Protein AF-A0A1L5JJM8-F1 (afdb_monomer)

Sequence (85 aa):
IPYFGSNLVIWLWGGFSVDNPTLNRFYSFHFILPFILSFMVIIHLYFLHSTGSSNPLGLNSNMYKIKFHPYYSLKDLIWMIIIFF

Solvent-accessible surface area (backbone atoms only — not comparable to full-atom values): 5199 Å² total; per-residue (Å²): 101,85,96,49,42,67,58,52,52,33,60,68,23,67,39,98,52,87,47,71,63,25,54,56,50,50,50,54,47,62,63,49,47,60,58,56,48,53,52,50,51,52,55,52,51,53,56,44,64,75,74,49,85,86,52,99,84,72,59,90,54,81,94,71,70,74,65,58,72,65,60,52,57,50,54,50,49,54,50,52,50,66,74,77,105

Radius of gyration: 22.21 Å; Cα contacts (8 Å, |Δi|>4): 19; chains: 1; boun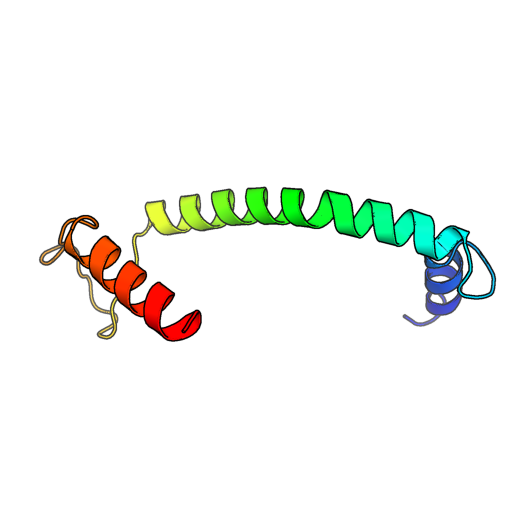ding box: 41×39×49 Å

pLDDT: mean 96.24, std 2.66, range [84.06, 98.75]

Organism: NCBI:txid1928068

Mean predicted aligned error: 4.21 Å

Nearest PDB structures (foldseek):
  8pw6-assembly1_N  TM=9.725E-01  e=1.534E-07  Mus musculus
  7r3v-assembly1_C  TM=9.759E-01  e=4.486E-07  Bos taurus
  8ugd-assembly1_3C  TM=9.423E-01  e=6.274E-07  Sus scrofa
  3cwb-assembly1_C  TM=9.702E-01  e=1.227E-06  Gallus gallus
  3cxh-assembly1_C  TM=9.710E-01  e=1.284E-05  unclassified

InterPro domains:
  IPR005797 Cytochrome b/b6, N-terminal domain [PF00033] (1-52)
  IPR005797 Cytochrome b/b6, N-terminal domain [PS51002] (1-57)
  IPR016174 Di-haem cytochrome, transmembrane [SSF81342] (1-85)
  IPR027387 Cytochrome b/b6-like domain superfamily [G3DSA:1.20.810.10] (1-85)

Foldseek 3Di:
DPPCPCVVVCVCCVHNDNDPVNVVVVVVCVVCVVVVVVVVVVVVVVVCVVVPDADPVRDDCPVPDDDCPPVVVVVVVVVVVVVVD

Secondary structure (DSSP, 8-state):
-TTTHHHHHHHHHTSSSSSHHHHHHHHHHHHHHHHHHHHHHHHHHHHHHHH----TT-S--GGG---STTHHHHHHHHHHHHHH-

Structure (mmCIF, N/CA/C/O backbone):
data_AF-A0A1L5JJM8-F1
#
_entry.id   AF-A0A1L5JJM8-F1
#
loop_
_atom_site.group_PDB
_atom_site.id
_atom_site.type_symbol
_atom_site.label_atom_id
_atom_site.label_alt_id
_atom_site.label_comp_id
_atom_site.label_asym_id
_atom_site.label_entity_id
_atom_site.label_seq_id
_atom_site.pdbx_PDB_ins_code
_atom_site.Cartn_x
_atom_site.Cartn_y
_atom_site.Cartn_z
_atom_site.occupancy
_atom_site.B_iso_or_equiv
_atom_site.auth_seq_id
_atom_site.auth_comp_id
_atom_site.auth_asym_id
_atom_site.auth_atom_id
_atom_site.pdbx_PDB_model_num
ATOM 1 N N . ILE A 1 1 ? 18.509 -17.966 -11.242 1.00 84.06 1 ILE A N 1
ATOM 2 C CA . ILE A 1 1 ? 17.753 -18.954 -12.050 1.00 84.06 1 ILE A CA 1
ATOM 3 C C . ILE A 1 1 ? 18.740 -19.591 -13.022 1.00 84.06 1 ILE A C 1
ATOM 5 O O . ILE A 1 1 ? 19.153 -18.905 -13.956 1.00 84.06 1 ILE A O 1
ATOM 9 N N . PRO A 1 2 ? 19.211 -20.824 -12.761 1.00 89.56 2 PRO A N 1
ATOM 10 C CA . PRO A 1 2 ? 20.133 -21.520 -13.659 1.00 89.56 2 PRO A CA 1
ATOM 11 C C . PRO A 1 2 ? 19.535 -21.606 -15.069 1.00 89.56 2 PRO A C 1
ATOM 13 O O . PRO A 1 2 ? 18.320 -21.741 -15.204 1.00 89.56 2 PRO A O 1
ATOM 16 N N . TYR A 1 3 ? 20.372 -21.493 -16.101 1.00 91.25 3 TYR A N 1
ATOM 17 C CA . TYR A 1 3 ? 20.013 -21.547 -17.531 1.00 91.25 3 TYR A CA 1
ATOM 18 C C . TYR A 1 3 ? 19.142 -20.397 -18.081 1.00 91.25 3 TYR A C 1
ATOM 20 O O . TYR A 1 3 ? 19.383 -19.956 -19.199 1.00 91.25 3 TYR A O 1
ATOM 28 N N . PHE A 1 4 ? 18.188 -19.851 -17.318 1.00 95.19 4 PHE A N 1
ATOM 29 C CA . PHE A 1 4 ? 17.287 -18.780 -17.788 1.00 95.19 4 PHE A CA 1
ATOM 30 C C . PHE A 1 4 ? 17.664 -17.373 -17.314 1.00 95.19 4 PHE A C 1
ATOM 32 O O . PHE A 1 4 ? 17.121 -16.391 -17.818 1.00 95.19 4 PHE A O 1
ATOM 39 N N . GLY A 1 5 ? 18.569 -17.254 -16.339 1.00 94.81 5 GLY A N 1
ATOM 40 C CA . GLY A 1 5 ? 18.886 -15.978 -15.696 1.00 94.81 5 GLY A CA 1
ATOM 41 C C . GLY A 1 5 ? 19.350 -14.896 -16.673 1.00 94.81 5 GLY A C 1
ATOM 42 O O . GLY A 1 5 ? 18.811 -13.795 -16.650 1.00 94.81 5 GLY A O 1
ATOM 43 N N . SER A 1 6 ? 20.293 -15.216 -17.563 1.00 93.88 6 SER A N 1
ATOM 44 C CA . SER A 1 6 ? 20.807 -14.271 -18.566 1.00 93.88 6 SER A CA 1
ATOM 45 C C . SER A 1 6 ? 19.712 -13.790 -19.518 1.00 93.88 6 SER A C 1
ATOM 47 O O . SER A 1 6 ? 19.591 -12.594 -19.771 1.00 93.88 6 SER A O 1
ATOM 49 N N . ASN A 1 7 ? 18.868 -14.708 -19.989 1.00 95.38 7 ASN A N 1
ATOM 50 C CA . ASN A 1 7 ? 17.784 -14.390 -20.914 1.00 95.38 7 ASN A CA 1
ATOM 51 C C . ASN A 1 7 ? 16.724 -13.493 -20.261 1.00 95.38 7 ASN A C 1
ATOM 53 O O . ASN A 1 7 ? 16.238 -12.565 -20.900 1.00 95.38 7 ASN A O 1
ATOM 57 N N . LEU A 1 8 ? 16.396 -13.724 -18.985 1.00 96.25 8 LEU A N 1
ATOM 58 C CA . LEU A 1 8 ? 15.456 -12.885 -18.234 1.00 96.25 8 LEU A CA 1
ATOM 59 C C . LEU A 1 8 ? 15.982 -11.462 -18.035 1.00 96.25 8 LEU A C 1
ATOM 61 O O . LEU A 1 8 ? 15.220 -10.508 -18.174 1.00 96.25 8 LEU A O 1
ATOM 65 N N . VAL A 1 9 ? 17.276 -11.314 -17.740 1.00 96.06 9 VAL A N 1
ATOM 66 C CA . VAL A 1 9 ? 17.911 -9.999 -17.575 1.00 96.06 9 VAL A CA 1
ATOM 67 C C . VAL A 1 9 ? 17.893 -9.225 -18.890 1.00 96.06 9 VAL A C 1
ATOM 69 O O . VAL A 1 9 ? 17.433 -8.089 -18.913 1.00 96.06 9 VAL A O 1
ATOM 72 N N . ILE A 1 10 ? 18.303 -9.856 -19.995 1.00 96.31 10 ILE A N 1
ATOM 73 C CA . ILE A 1 10 ? 18.284 -9.228 -21.325 1.00 96.31 10 ILE A CA 1
ATOM 74 C C . ILE A 1 10 ? 16.851 -8.877 -21.742 1.00 96.31 10 ILE A C 1
ATOM 76 O O . ILE A 1 10 ? 16.609 -7.800 -22.285 1.00 96.31 10 ILE A O 1
ATOM 80 N N . TRP A 1 11 ? 15.877 -9.747 -21.454 1.00 95.56 11 TRP A N 1
ATOM 81 C CA . TRP A 1 11 ? 14.465 -9.477 -21.727 1.00 95.56 11 TRP A CA 1
ATOM 82 C C . TRP A 1 11 ? 13.955 -8.259 -20.955 1.00 95.56 11 TRP A C 1
ATOM 84 O O . TRP A 1 11 ? 13.317 -7.381 -21.544 1.00 95.56 11 TRP A O 1
ATOM 94 N N . LEU A 1 12 ? 14.271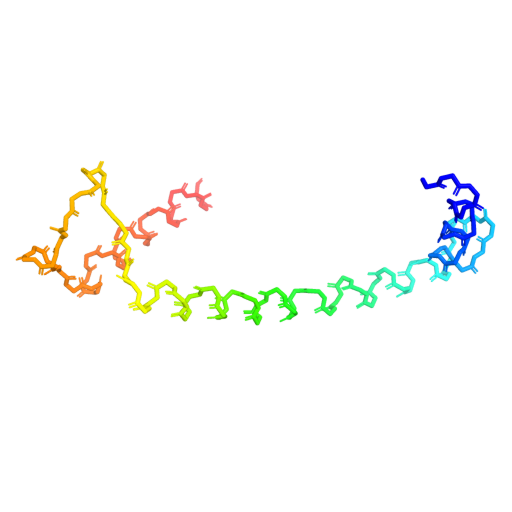 -8.182 -19.660 1.00 95.44 12 LEU A N 1
ATOM 95 C CA . LEU A 1 12 ? 13.885 -7.075 -18.793 1.00 95.44 12 LEU A CA 1
ATOM 96 C C . LEU A 1 12 ? 14.558 -5.774 -19.237 1.00 95.44 12 LEU A C 1
ATOM 98 O O . LEU A 1 12 ? 13.889 -4.742 -19.323 1.00 95.44 12 LEU A O 1
ATOM 102 N N . TRP A 1 13 ? 15.843 -5.836 -19.596 1.00 97.50 13 TRP A N 1
ATOM 103 C CA . TRP A 1 13 ? 16.576 -4.679 -20.092 1.00 97.50 13 TRP A CA 1
ATOM 104 C C . TRP A 1 13 ? 16.158 -4.251 -21.512 1.00 97.50 13 TRP A C 1
ATOM 106 O O . TRP A 1 13 ? 16.286 -3.094 -21.899 1.00 97.50 13 TRP A O 1
ATOM 116 N N . GLY A 1 14 ? 15.629 -5.172 -22.316 1.00 94.75 14 GLY A N 1
ATOM 117 C CA . GLY A 1 14 ? 15.363 -4.908 -23.731 1.00 94.75 14 GLY A CA 1
ATOM 118 C C . GLY A 1 14 ? 16.639 -4.657 -24.545 1.00 94.75 14 GLY A C 1
ATOM 119 O O . GLY A 1 14 ? 16.568 -4.016 -25.589 1.00 94.75 14 GLY A O 1
ATOM 120 N N . GLY A 1 15 ? 17.785 -5.143 -24.060 1.00 93.50 15 GLY A N 1
ATOM 121 C CA . GLY A 1 15 ? 19.116 -4.934 -24.625 1.00 93.50 15 GLY A CA 1
ATOM 122 C C . GLY A 1 15 ? 20.192 -5.656 -23.808 1.00 93.50 15 GLY A C 1
ATOM 123 O O . GLY A 1 15 ? 19.896 -6.307 -22.805 1.00 93.50 15 GLY A O 1
ATOM 124 N N . PHE A 1 16 ? 21.452 -5.553 -24.234 1.00 96.00 16 PHE A N 1
ATOM 125 C CA . PHE A 1 16 ? 22.588 -6.179 -23.536 1.00 96.00 16 PHE A CA 1
ATOM 126 C C . PHE A 1 16 ? 23.055 -5.397 -22.298 1.00 96.00 16 PHE A C 1
ATOM 128 O O . PHE A 1 16 ? 23.804 -5.927 -21.480 1.00 96.00 16 PHE A O 1
ATOM 135 N N . SER A 1 17 ? 22.600 -4.153 -22.150 1.00 95.31 17 SER A N 1
ATOM 136 C CA . SER A 1 17 ? 22.885 -3.265 -21.024 1.00 95.31 17 SER A CA 1
ATOM 137 C C . SER A 1 17 ? 21.664 -2.406 -20.691 1.00 95.31 17 SER A C 1
ATOM 139 O O . SER A 1 17 ? 20.702 -2.337 -21.456 1.00 95.31 17 SER A O 1
ATOM 141 N N . VAL A 1 18 ? 21.717 -1.734 -19.542 1.00 97.12 18 VAL A N 1
ATOM 142 C CA . VAL A 1 18 ? 20.724 -0.733 -19.134 1.00 97.12 18 VAL A CA 1
ATOM 143 C C . VAL A 1 18 ? 20.871 0.507 -20.018 1.00 97.12 18 VAL A C 1
ATOM 145 O O . VAL A 1 18 ? 21.950 1.087 -20.087 1.00 97.12 18 VAL A O 1
ATOM 148 N N . ASP A 1 19 ? 19.793 0.889 -20.697 1.00 96.31 19 ASP A N 1
ATOM 149 C CA . ASP A 1 19 ? 19.749 2.021 -21.634 1.00 96.31 19 ASP A CA 1
ATOM 150 C C . ASP A 1 19 ? 18.297 2.538 -21.784 1.00 96.31 19 ASP A C 1
ATOM 152 O O . ASP A 1 19 ? 17.399 2.086 -21.069 1.00 96.31 19 ASP A O 1
ATOM 156 N N . ASN A 1 20 ? 18.013 3.451 -22.713 1.00 96.88 20 ASN A N 1
ATOM 157 C CA . ASN A 1 20 ? 16.693 4.056 -22.933 1.00 96.88 20 ASN A CA 1
ATOM 158 C C . ASN A 1 20 ? 15.495 3.065 -22.956 1.00 96.88 20 ASN A C 1
ATOM 160 O O . ASN A 1 20 ? 14.462 3.376 -22.354 1.00 96.88 20 ASN A O 1
ATOM 164 N N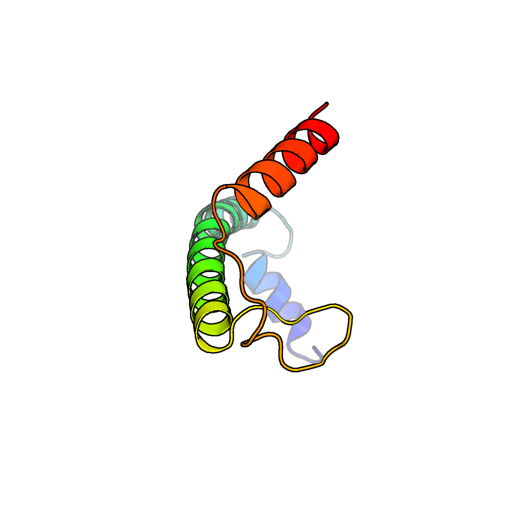 . PRO A 1 21 ? 15.586 1.850 -23.548 1.00 96.88 21 PRO A N 1
ATOM 165 C CA . PRO A 1 21 ? 14.506 0.861 -23.465 1.00 96.88 21 PRO A CA 1
ATOM 166 C C . PRO A 1 21 ? 14.146 0.464 -22.026 1.00 96.88 21 PRO A C 1
ATOM 168 O O . PRO A 1 21 ? 12.970 0.254 -21.724 1.00 96.88 21 PRO A O 1
ATOM 171 N N . THR A 1 22 ? 15.134 0.400 -21.128 1.00 97.50 22 THR A N 1
ATOM 172 C CA . THR A 1 22 ? 14.911 0.106 -19.703 1.00 97.50 22 THR A CA 1
ATOM 173 C C . THR A 1 22 ? 14.195 1.232 -18.995 1.00 97.50 22 THR A C 1
ATOM 175 O O . THR A 1 22 ? 13.215 0.978 -18.298 1.00 97.50 22 THR A O 1
ATOM 178 N N . LEU A 1 23 ? 14.642 2.470 -19.215 1.00 97.81 23 LEU A N 1
ATOM 179 C CA . LEU A 1 23 ? 14.106 3.642 -18.542 1.00 97.81 23 LEU A CA 1
ATOM 180 C C . LEU A 1 23 ? 12.622 3.824 -18.867 1.00 97.81 23 LEU A C 1
ATOM 182 O O . LEU A 1 23 ? 11.807 3.983 -17.960 1.00 97.81 23 LEU A O 1
ATOM 186 N N . ASN A 1 24 ? 12.258 3.699 -20.146 1.00 97.25 24 ASN A N 1
ATOM 187 C CA . ASN A 1 24 ? 10.868 3.823 -20.585 1.00 97.25 24 ASN A CA 1
ATOM 188 C C . ASN A 1 24 ? 9.972 2.732 -19.984 1.00 97.25 24 ASN A C 1
ATOM 190 O O . ASN A 1 24 ? 8.887 3.032 -19.488 1.00 97.25 24 ASN A O 1
ATOM 194 N N . ARG A 1 25 ? 10.430 1.472 -19.957 1.00 96.69 25 ARG A N 1
ATOM 195 C CA . ARG A 1 25 ? 9.664 0.371 -19.345 1.00 96.69 25 ARG A CA 1
ATOM 196 C C . ARG A 1 25 ? 9.525 0.544 -17.838 1.00 96.69 25 ARG A C 1
ATOM 198 O O . ARG A 1 25 ? 8.447 0.320 -17.298 1.00 96.69 25 ARG A O 1
ATOM 205 N N . PHE A 1 26 ? 10.594 0.949 -17.158 1.00 97.94 26 PHE A N 1
ATOM 206 C CA . PHE A 1 26 ? 10.574 1.167 -15.714 1.00 97.94 26 PHE A CA 1
ATOM 207 C C . PHE A 1 26 ? 9.691 2.344 -15.333 1.00 97.94 26 PHE A C 1
ATOM 209 O O . PHE A 1 26 ? 8.977 2.241 -14.343 1.00 97.94 26 PHE A O 1
ATOM 216 N N . TYR A 1 27 ? 9.662 3.407 -16.136 1.00 98.12 27 TYR A N 1
ATOM 217 C CA . TYR A 1 27 ? 8.691 4.477 -15.961 1.00 98.12 27 TYR A CA 1
ATOM 218 C C . TYR A 1 27 ? 7.255 3.954 -16.094 1.00 98.12 27 TYR A C 1
ATOM 220 O O . TYR A 1 27 ? 6.439 4.190 -15.207 1.00 98.12 27 TYR A O 1
ATOM 228 N N . SER A 1 28 ? 6.950 3.173 -17.138 1.00 97.94 28 SER A N 1
ATOM 229 C CA . SER A 1 28 ? 5.617 2.574 -17.299 1.00 97.94 28 SER A CA 1
ATOM 230 C C . SER A 1 28 ? 5.241 1.649 -16.135 1.00 97.94 28 SER A C 1
ATOM 232 O O . SER A 1 28 ? 4.115 1.721 -15.644 1.00 97.94 28 SER A O 1
ATOM 234 N N . PHE A 1 29 ? 6.172 0.818 -15.650 1.00 98.19 29 PHE A N 1
ATOM 235 C CA . PHE A 1 29 ? 5.947 -0.024 -14.472 1.00 98.19 29 PHE A CA 1
ATOM 236 C C . PHE A 1 29 ? 5.741 0.806 -13.208 1.00 98.19 29 PHE A C 1
ATOM 238 O O . PHE A 1 29 ? 4.779 0.583 -12.480 1.00 98.19 29 PHE A O 1
ATOM 245 N N . HIS A 1 30 ? 6.609 1.782 -12.956 1.00 97.25 30 HIS A N 1
ATOM 246 C CA . HIS A 1 30 ? 6.497 2.674 -11.810 1.00 97.25 30 HIS A CA 1
ATOM 247 C C . HIS A 1 30 ? 5.186 3.460 -11.824 1.00 97.25 30 HIS A C 1
ATOM 249 O O . HIS A 1 30 ? 4.615 3.697 -10.770 1.00 97.25 30 HIS A O 1
ATOM 255 N N . PHE A 1 31 ? 4.682 3.822 -13.003 1.00 98.19 31 PHE A N 1
ATOM 256 C CA . PHE A 1 31 ? 3.397 4.490 -13.134 1.00 98.19 31 PHE A CA 1
ATOM 257 C C . PHE A 1 31 ? 2.223 3.563 -12.799 1.00 98.19 31 PHE A C 1
ATOM 259 O O . PHE A 1 31 ? 1.327 3.966 -12.065 1.00 98.19 31 PHE A O 1
ATOM 266 N N . ILE A 1 32 ? 2.211 2.319 -13.299 1.00 98.62 32 ILE A N 1
ATOM 267 C CA . ILE A 1 32 ? 1.066 1.411 -13.104 1.00 98.62 32 ILE A CA 1
ATOM 268 C C . ILE A 1 32 ? 1.057 0.716 -11.733 1.00 98.62 32 ILE A C 1
ATOM 270 O O . ILE A 1 32 ? -0.012 0.473 -11.169 1.00 98.62 32 ILE A O 1
ATOM 274 N N . LEU A 1 33 ? 2.228 0.398 -11.172 1.00 98.56 33 LEU A N 1
ATOM 275 C CA . LEU A 1 33 ? 2.349 -0.376 -9.931 1.00 98.56 33 LEU A CA 1
ATOM 276 C C . LEU A 1 33 ? 1.645 0.264 -8.718 1.00 98.56 33 LEU A C 1
ATOM 278 O O . LEU A 1 33 ? 0.984 -0.479 -7.994 1.00 98.56 33 LEU A O 1
ATOM 282 N N . PRO A 1 34 ? 1.693 1.590 -8.486 1.00 98.12 34 PRO A N 1
ATOM 283 C CA . PRO A 1 34 ? 0.947 2.238 -7.408 1.00 98.12 34 PRO A CA 1
ATOM 284 C C . PRO A 1 34 ? -0.569 2.019 -7.492 1.00 98.12 34 PRO A C 1
ATOM 286 O O . PRO A 1 34 ? -1.217 1.865 -6.460 1.00 98.12 34 PRO A O 1
ATOM 289 N N . PHE A 1 35 ? -1.141 1.945 -8.699 1.00 98.31 35 PHE A N 1
ATOM 290 C CA . PHE A 1 35 ? -2.571 1.668 -8.886 1.00 98.31 35 PHE A CA 1
ATOM 291 C C . PHE A 1 35 ? -2.913 0.196 -8.642 1.00 98.31 35 PHE A C 1
ATOM 293 O O . PHE A 1 35 ? -3.947 -0.121 -8.060 1.00 98.31 35 PHE A O 1
ATOM 300 N N . ILE A 1 36 ? -2.025 -0.720 -9.036 1.00 98.69 36 ILE A N 1
ATOM 301 C CA . ILE A 1 36 ? -2.171 -2.139 -8.683 1.00 98.69 36 ILE A CA 1
ATOM 302 C C . ILE A 1 36 ? -2.094 -2.298 -7.157 1.00 98.69 36 ILE A C 1
ATOM 304 O O . ILE A 1 36 ? -2.893 -3.024 -6.567 1.00 98.69 36 ILE A O 1
ATOM 308 N N . LEU A 1 37 ? -1.171 -1.584 -6.506 1.00 98.62 37 LEU A N 1
ATOM 309 C CA . LEU A 1 37 ? -1.020 -1.603 -5.055 1.00 98.62 37 LEU A CA 1
ATOM 310 C C . LEU A 1 37 ? -2.255 -1.037 -4.348 1.00 98.62 37 LEU A C 1
ATOM 312 O O . LEU A 1 37 ? -2.723 -1.648 -3.392 1.00 98.62 37 LEU A O 1
ATOM 316 N N . SER A 1 38 ? -2.821 0.079 -4.819 1.00 98.44 38 SER A N 1
ATOM 317 C CA . SER A 1 38 ? -4.036 0.643 -4.216 1.00 98.44 38 SER A CA 1
ATOM 318 C C . SER A 1 38 ? -5.218 -0.328 -4.301 1.00 98.44 38 SER A C 1
ATOM 320 O O . SER A 1 38 ? -5.951 -0.487 -3.324 1.00 98.44 38 SER A O 1
ATOM 322 N N . PHE A 1 39 ? -5.353 -1.066 -5.408 1.00 98.38 39 PHE A N 1
ATOM 323 C CA . PHE A 1 39 ? -6.349 -2.132 -5.528 1.00 98.38 39 PHE A CA 1
ATOM 324 C C . PHE A 1 39 ? -6.093 -3.288 -4.548 1.00 98.38 39 PHE A C 1
ATOM 326 O O . PHE A 1 39 ? -7.017 -3.751 -3.876 1.00 98.38 39 PHE A O 1
ATOM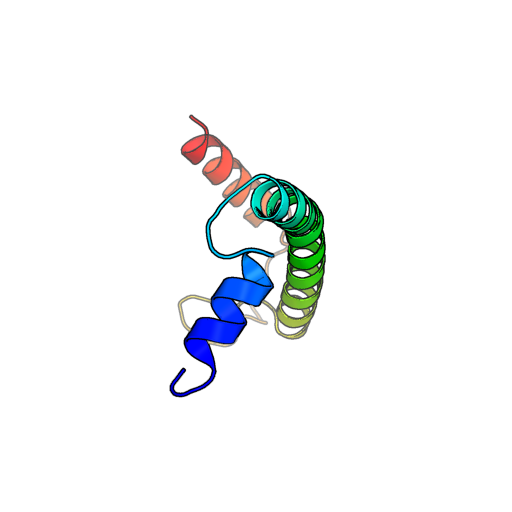 333 N N . MET A 1 40 ? -4.835 -3.713 -4.395 1.00 98.62 40 MET A N 1
ATOM 334 C CA . MET A 1 40 ? -4.457 -4.729 -3.405 1.00 98.62 40 MET A CA 1
ATOM 335 C C . MET A 1 40 ? -4.744 -4.274 -1.966 1.00 98.62 40 MET A C 1
ATOM 337 O O . MET A 1 40 ? -5.178 -5.088 -1.152 1.00 98.62 40 MET A O 1
ATOM 341 N N . VAL A 1 41 ? -4.578 -2.983 -1.651 1.00 98.75 41 VAL A N 1
ATOM 342 C CA . VAL A 1 41 ? -4.945 -2.408 -0.343 1.00 98.75 41 VAL A CA 1
ATOM 343 C C . VAL A 1 41 ? -6.452 -2.514 -0.096 1.00 98.75 41 VAL A C 1
ATOM 345 O O . VAL A 1 41 ? -6.857 -2.870 1.008 1.00 98.75 41 VAL A O 1
ATOM 348 N N . ILE A 1 42 ? -7.295 -2.284 -1.108 1.00 98.50 42 ILE A N 1
ATOM 349 C CA . ILE A 1 42 ? -8.753 -2.450 -0.971 1.00 98.50 42 ILE A CA 1
ATOM 350 C C . ILE A 1 42 ? -9.106 -3.912 -0.675 1.00 98.50 42 ILE A C 1
ATOM 352 O O . ILE A 1 42 ? -9.881 -4.176 0.244 1.00 98.50 42 ILE A O 1
ATOM 356 N N . ILE A 1 43 ? -8.514 -4.865 -1.403 1.00 98.62 43 ILE A N 1
ATOM 357 C CA . ILE A 1 43 ? -8.716 -6.303 -1.149 1.00 98.62 43 ILE A CA 1
ATOM 358 C C . ILE A 1 43 ? -8.267 -6.667 0.270 1.00 98.62 43 ILE A C 1
ATOM 360 O O . ILE A 1 43 ? -8.975 -7.372 0.990 1.00 98.62 43 ILE A O 1
ATOM 364 N N . HIS A 1 44 ? -7.108 -6.164 0.690 1.00 98.25 44 HIS A N 1
ATOM 365 C CA . HIS A 1 44 ? -6.594 -6.373 2.036 1.00 98.25 44 HIS A CA 1
ATOM 366 C C . HIS A 1 44 ? -7.575 -5.864 3.105 1.00 98.25 44 HIS A C 1
ATOM 368 O O . HIS A 1 44 ? -7.922 -6.606 4.025 1.00 98.25 44 HIS A O 1
ATOM 374 N N . LEU A 1 45 ? -8.077 -4.633 2.955 1.00 98.50 45 LEU A N 1
ATOM 375 C CA . LEU A 1 45 ? -9.041 -4.039 3.885 1.00 98.50 45 LEU A CA 1
ATOM 376 C C . LEU A 1 45 ? -10.392 -4.763 3.874 1.00 98.50 45 LEU A C 1
ATOM 378 O O . LEU A 1 45 ? -11.013 -4.893 4.926 1.00 98.50 45 LEU A O 1
ATOM 382 N N . TYR A 1 46 ? -10.830 -5.287 2.727 1.00 98.38 46 TYR A N 1
ATOM 383 C CA . TYR A 1 46 ? -12.039 -6.105 2.636 1.00 98.38 46 TYR A CA 1
ATOM 384 C C . TYR A 1 46 ? -11.937 -7.358 3.516 1.00 98.38 46 TYR A C 1
ATOM 386 O O . TYR A 1 46 ? -12.825 -7.622 4.331 1.00 98.38 46 TYR A O 1
ATOM 394 N N . PHE A 1 47 ? -10.828 -8.098 3.416 1.00 98.62 47 PHE A N 1
ATOM 395 C CA . PHE A 1 47 ? -10.615 -9.269 4.268 1.00 98.62 47 PHE A CA 1
ATOM 396 C C . PHE A 1 47 ? -10.455 -8.888 5.739 1.00 98.62 47 PHE A C 1
ATOM 398 O O . PHE A 1 47 ? -11.054 -9.540 6.595 1.00 98.62 47 PHE A O 1
ATOM 405 N N . LEU A 1 48 ? -9.748 -7.797 6.042 1.00 98.25 48 LEU A N 1
ATOM 406 C CA . LEU A 1 48 ? -9.646 -7.288 7.410 1.00 98.25 48 LEU A CA 1
ATOM 407 C C . LEU A 1 48 ? -11.024 -6.935 7.992 1.00 98.25 48 LEU A C 1
ATOM 409 O O . LEU A 1 48 ? -11.302 -7.245 9.147 1.00 98.25 48 LEU A O 1
ATOM 413 N N . HIS A 1 49 ? -11.909 -6.323 7.205 1.00 97.12 49 HIS A N 1
ATOM 414 C CA . HIS A 1 49 ? -13.267 -5.989 7.638 1.00 97.12 49 HIS A CA 1
ATOM 415 C C . HIS A 1 49 ? -14.137 -7.228 7.880 1.00 97.12 49 HIS A C 1
ATOM 417 O O . HIS A 1 49 ? -15.021 -7.176 8.734 1.00 97.12 49 HIS A O 1
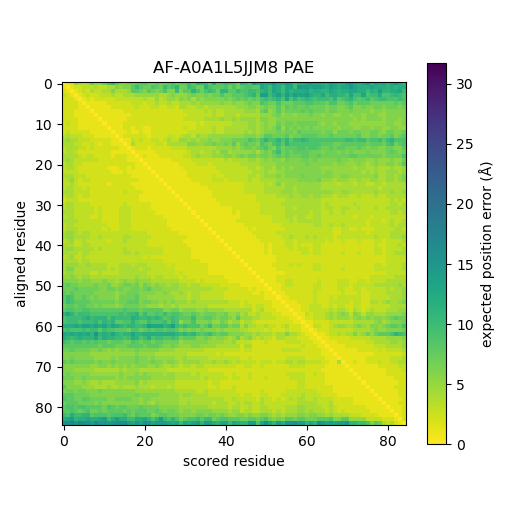ATOM 423 N N . SER A 1 50 ? -13.878 -8.340 7.183 1.00 97.19 50 SER A N 1
ATOM 424 C CA . SER A 1 50 ? -14.634 -9.584 7.378 1.00 97.19 50 SER A CA 1
ATOM 425 C C . SER A 1 50 ? -14.401 -10.220 8.757 1.00 97.19 50 SER A C 1
ATOM 427 O O . SER A 1 50 ? -15.336 -10.754 9.352 1.00 97.19 50 SER A O 1
ATOM 429 N N . THR A 1 51 ? -13.184 -10.117 9.302 1.00 95.12 51 THR A N 1
ATOM 430 C CA . THR A 1 51 ? -12.832 -10.652 10.630 1.00 95.12 51 THR A CA 1
ATOM 431 C C . THR A 1 51 ? -12.838 -9.584 11.7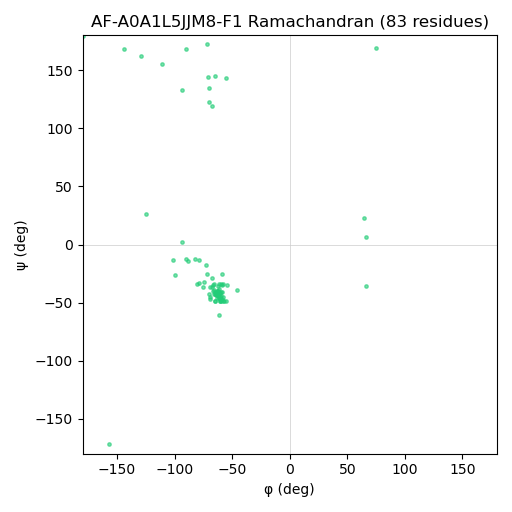24 1.00 95.12 51 THR A C 1
ATOM 433 O O . THR A 1 51 ? -13.053 -9.886 12.899 1.00 95.12 51 THR A O 1
ATOM 436 N N . GLY A 1 52 ? -12.606 -8.326 11.350 1.00 95.31 52 GLY A N 1
ATOM 437 C CA . GLY A 1 52 ? -12.229 -7.249 12.259 1.00 95.31 52 GLY A CA 1
ATOM 438 C C . GLY A 1 52 ? -10.767 -7.344 12.710 1.00 95.31 52 GLY A C 1
ATOM 439 O O . GLY A 1 52 ? -10.088 -8.352 12.500 1.00 95.31 52 GLY A O 1
ATOM 440 N N . SER A 1 53 ? -10.283 -6.277 13.348 1.00 96.25 53 SER A N 1
ATOM 441 C CA . SER A 1 53 ? -8.935 -6.225 13.921 1.00 96.25 53 SER A CA 1
ATOM 442 C C . SER A 1 53 ? -8.807 -7.119 15.156 1.00 96.25 53 SER A C 1
ATOM 444 O O . SER A 1 53 ? -9.717 -7.197 15.987 1.00 96.25 53 SER A O 1
ATOM 446 N N . SER A 1 54 ? -7.638 -7.736 15.318 1.00 95.88 54 SER A N 1
ATOM 447 C CA . SER A 1 54 ? -7.242 -8.381 16.570 1.00 95.88 54 SER A CA 1
ATOM 448 C C . SER A 1 54 ? -6.920 -7.340 17.652 1.00 95.88 54 SER A C 1
ATOM 450 O O . SER A 1 54 ? -6.906 -6.130 17.411 1.00 95.88 54 SER A O 1
ATOM 452 N N . ASN A 1 55 ? -6.687 -7.803 18.879 1.00 96.19 55 ASN A N 1
ATOM 453 C CA . ASN A 1 55 ? -6.291 -6.958 20.006 1.00 96.19 55 ASN A CA 1
ATOM 454 C C . ASN A 1 55 ? -5.047 -7.537 20.703 1.00 96.19 55 ASN A C 1
ATOM 456 O O . ASN A 1 55 ? -4.760 -8.721 20.525 1.00 96.19 55 ASN A O 1
ATOM 460 N N . PRO A 1 56 ? -4.328 -6.740 21.517 1.00 96.94 56 PRO A N 1
ATOM 461 C CA . PRO A 1 56 ? -3.072 -7.163 22.143 1.00 96.94 56 PRO A CA 1
ATOM 462 C C . PRO A 1 56 ? -3.177 -8.400 23.041 1.00 96.94 56 PRO A C 1
ATOM 464 O O . PRO A 1 56 ? -2.188 -9.099 23.221 1.00 96.94 56 PRO A O 1
ATOM 467 N N . LEU A 1 57 ? -4.360 -8.678 23.600 1.00 95.69 57 LEU A N 1
ATOM 468 C CA . LEU A 1 57 ? -4.586 -9.852 24.444 1.00 95.69 57 LEU A CA 1
ATOM 469 C C . LEU A 1 57 ? -4.863 -11.120 23.622 1.00 95.69 57 LEU A C 1
ATOM 471 O O . LEU A 1 57 ? -4.887 -12.210 24.183 1.00 95.69 57 LEU A O 1
ATOM 475 N N . GLY A 1 58 ? -5.113 -11.000 22.313 1.00 94.19 58 GLY A N 1
ATOM 476 C CA . GLY A 1 58 ? -5.436 -12.129 21.435 1.00 94.19 58 GLY A CA 1
ATOM 477 C C . GLY A 1 58 ? -6.779 -12.807 21.736 1.00 94.19 58 GLY A C 1
ATOM 478 O O . GLY A 1 58 ? -7.089 -13.837 21.144 1.00 94.19 58 GLY A O 1
ATOM 479 N N . LEU A 1 59 ? -7.582 -12.248 22.644 1.00 94.12 59 LEU A N 1
ATOM 480 C CA . LEU A 1 59 ? -8.889 -12.780 23.036 1.00 94.12 59 LEU A CA 1
ATOM 481 C C . LEU A 1 59 ? -10.006 -12.205 22.159 1.00 94.12 59 LEU A C 1
ATOM 483 O O . LEU A 1 59 ? -9.811 -11.237 21.429 1.00 94.12 59 LEU A O 1
ATOM 487 N N . ASN A 1 6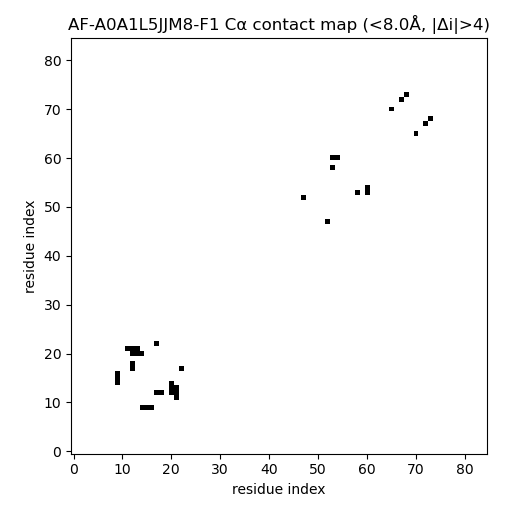0 ? -11.210 -12.766 22.236 1.00 93.00 60 ASN A N 1
ATOM 488 C CA . ASN A 1 60 ? -12.354 -12.227 21.503 1.00 93.00 60 ASN A CA 1
ATOM 489 C C . ASN A 1 60 ? -12.764 -10.842 22.050 1.00 93.00 60 ASN A C 1
ATOM 491 O O . ASN A 1 60 ? -13.158 -10.719 23.208 1.00 93.00 60 ASN A O 1
ATOM 495 N N . SER A 1 61 ? -12.711 -9.804 21.210 1.00 91.94 61 SER A N 1
ATOM 496 C CA . SER A 1 61 ? -13.048 -8.417 21.571 1.00 91.94 61 SER A CA 1
ATOM 497 C C . SER A 1 61 ? -14.499 -8.016 21.292 1.00 91.94 61 SER A C 1
ATOM 499 O O . SER A 1 61 ? -14.854 -6.861 21.524 1.00 91.94 61 SER A O 1
ATOM 501 N N . ASN A 1 62 ? -15.358 -8.922 20.807 1.00 93.25 62 ASN A N 1
ATOM 502 C CA . ASN A 1 62 ? -16.719 -8.580 20.366 1.00 93.25 62 ASN A CA 1
ATOM 503 C C . ASN A 1 62 ? -17.561 -7.854 21.429 1.00 93.25 62 ASN A C 1
ATOM 505 O O . ASN A 1 62 ? -18.326 -6.963 21.071 1.00 93.25 62 ASN A O 1
ATOM 509 N N . MET A 1 63 ? -17.383 -8.181 22.712 1.00 91.69 63 MET A N 1
ATOM 510 C CA . MET A 1 63 ? -18.119 -7.552 23.820 1.00 91.69 63 MET A CA 1
ATOM 511 C C . MET A 1 63 ? -17.674 -6.111 24.123 1.00 91.69 63 MET A C 1
ATOM 513 O O . MET A 1 63 ? -18.406 -5.376 24.777 1.00 91.69 63 MET A O 1
ATOM 517 N N . TYR A 1 64 ? -16.494 -5.698 23.649 1.00 92.62 64 TYR A N 1
ATOM 518 C CA . TYR A 1 64 ? -15.854 -4.421 23.994 1.00 92.62 64 TYR A CA 1
ATOM 519 C C . TYR A 1 64 ? -15.517 -3.571 22.760 1.00 92.62 64 TYR A C 1
ATOM 521 O O . TYR A 1 64 ? -14.584 -2.768 22.779 1.00 92.62 64 TYR A O 1
ATOM 529 N N . LYS A 1 65 ? -16.254 -3.747 21.656 1.00 94.62 65 LYS A N 1
ATOM 530 C CA . LYS A 1 65 ? -16.041 -2.949 20.442 1.00 94.62 65 LYS A CA 1
ATOM 531 C C . LYS A 1 65 ? -16.476 -1.498 20.655 1.00 94.62 65 LYS A C 1
ATOM 533 O O . LYS A 1 65 ? -17.574 -1.224 21.132 1.00 94.62 65 LYS A O 1
ATOM 538 N N . ILE A 1 66 ? -15.629 -0.575 20.213 1.00 96.69 66 ILE A N 1
ATOM 539 C CA . ILE A 1 66 ? -15.927 0.857 20.114 1.00 96.69 66 ILE A CA 1
ATOM 540 C C . ILE A 1 66 ? -16.016 1.270 18.641 1.00 96.69 66 ILE A C 1
ATOM 542 O O . ILE A 1 66 ? -15.443 0.617 17.766 1.00 96.69 66 ILE A O 1
ATOM 546 N N . LYS A 1 67 ? -16.742 2.355 18.349 1.00 96.06 67 LYS A N 1
ATOM 547 C CA . LYS A 1 67 ? -16.816 2.916 16.990 1.00 96.06 67 LYS A CA 1
ATOM 548 C C . LYS A 1 67 ? -15.443 3.443 16.558 1.00 96.06 67 LYS A C 1
ATOM 550 O O . LYS A 1 67 ? -14.714 4.000 17.375 1.00 96.06 67 LYS A O 1
ATOM 555 N N . PHE A 1 68 ? -15.113 3.308 15.270 1.00 97.50 68 PHE A N 1
ATOM 556 C CA . PHE A 1 68 ? -13.844 3.804 14.724 1.00 97.50 68 PHE A CA 1
ATOM 557 C C . PHE A 1 68 ? -13.704 5.324 14.896 1.00 97.50 68 PHE A C 1
ATOM 559 O O . PHE A 1 68 ? -12.705 5.807 15.427 1.00 97.50 68 PHE A O 1
ATOM 566 N N . HIS A 1 69 ? -14.744 6.069 14.519 1.00 96.94 69 HIS A N 1
ATOM 567 C CA . HIS A 1 69 ? -14.845 7.502 14.775 1.00 96.94 69 HIS A CA 1
ATOM 568 C C . HIS A 1 69 ? -15.606 7.754 16.093 1.00 96.94 69 HIS A C 1
ATOM 570 O O . HIS A 1 69 ? -16.664 7.141 16.288 1.00 96.94 69 HIS A O 1
ATOM 576 N N . PRO A 1 70 ? -15.119 8.629 16.999 1.00 97.25 70 PRO A N 1
ATOM 577 C CA . PRO A 1 70 ? -13.958 9.521 16.857 1.00 97.25 70 PRO A CA 1
ATOM 578 C C . PRO A 1 70 ? -12.611 8.931 17.308 1.00 97.25 70 PRO A C 1
ATOM 580 O O . PRO A 1 70 ? -11.570 9.513 17.019 1.00 97.25 70 PRO A O 1
ATOM 583 N N . TYR A 1 71 ? -12.616 7.795 18.009 1.00 97.69 71 TYR A N 1
ATOM 584 C CA . TYR A 1 71 ? -11.463 7.301 18.768 1.00 97.69 71 TYR A CA 1
ATOM 585 C C . TYR A 1 71 ? -10.220 7.014 17.919 1.00 97.69 71 TYR A C 1
ATOM 587 O O . TYR A 1 71 ? -9.173 7.628 18.126 1.00 97.69 71 TYR A O 1
ATOM 595 N N . TYR A 1 72 ? -10.321 6.092 16.962 1.00 97.56 72 TYR A N 1
ATOM 596 C CA . TYR A 1 72 ? -9.187 5.715 16.123 1.00 97.56 72 TYR A CA 1
ATOM 597 C C . TYR A 1 72 ? -8.874 6.795 15.085 1.00 97.56 72 TYR A C 1
ATOM 599 O O . TYR A 1 72 ? -7.705 7.052 14.838 1.00 97.56 72 TYR A O 1
ATOM 607 N N . SER A 1 73 ? -9.878 7.527 14.583 1.00 97.94 73 SER A N 1
ATOM 608 C CA . SER A 1 73 ? -9.634 8.667 13.684 1.00 97.94 73 SER A CA 1
ATOM 609 C C . SER A 1 73 ? -8.744 9.742 14.320 1.00 97.94 73 SER A C 1
ATOM 611 O O . SER A 1 73 ? -7.814 10.224 13.682 1.00 97.94 73 SER A O 1
ATOM 613 N N . LEU A 1 74 ? -9.008 10.115 15.580 1.00 98.31 74 LEU A N 1
ATOM 614 C CA . LEU A 1 74 ? -8.185 11.093 16.299 1.00 98.31 74 LEU A CA 1
ATOM 615 C C . LEU A 1 74 ? -6.810 10.525 16.652 1.00 98.31 74 LEU A C 1
ATOM 617 O O . LEU A 1 74 ? -5.809 11.218 16.488 1.00 98.31 74 LEU A O 1
ATOM 621 N N . LYS A 1 75 ? -6.756 9.266 17.107 1.00 97.88 75 LYS A N 1
ATOM 622 C CA . LYS A 1 75 ? -5.492 8.578 17.391 1.00 97.88 75 LYS A CA 1
ATOM 623 C C . LYS A 1 75 ? -4.576 8.591 16.163 1.00 97.88 75 LYS A C 1
ATOM 625 O O . LYS A 1 75 ? -3.411 8.957 16.291 1.00 97.88 75 LYS A O 1
ATOM 630 N N . ASP A 1 76 ? -5.102 8.228 14.998 1.00 96.94 76 ASP A N 1
ATOM 631 C CA . ASP A 1 76 ? -4.334 8.148 13.755 1.00 96.94 76 ASP A CA 1
ATOM 632 C C . ASP A 1 76 ? -3.919 9.543 13.259 1.00 96.94 76 ASP A C 1
ATOM 634 O O . ASP A 1 76 ? -2.790 9.718 12.808 1.00 96.94 76 ASP A O 1
ATOM 638 N N . LEU A 1 77 ? -4.776 10.562 13.420 1.00 97.75 77 LEU A N 1
ATOM 639 C CA . LEU A 1 77 ? -4.441 11.950 13.079 1.00 97.75 77 LEU A CA 1
ATOM 640 C C . LEU A 1 77 ? -3.271 12.488 13.917 1.00 97.75 77 LEU A C 1
ATOM 642 O O . LEU A 1 77 ? -2.375 13.129 13.373 1.00 97.75 77 LEU A O 1
ATOM 646 N N . ILE A 1 78 ? -3.257 12.214 15.225 1.00 97.75 78 ILE A N 1
ATOM 647 C CA . ILE A 1 78 ? -2.149 12.610 16.109 1.00 97.75 78 ILE A CA 1
ATOM 648 C C . ILE A 1 78 ? -0.843 11.963 15.636 1.00 97.75 78 ILE A C 1
ATOM 650 O O . ILE A 1 78 ? 0.172 12.645 15.520 1.00 97.75 78 ILE A O 1
ATOM 654 N N . TRP A 1 79 ? -0.874 10.667 15.309 1.00 96.81 79 TRP A N 1
ATOM 655 C CA . TRP A 1 79 ? 0.296 9.966 14.774 1.00 96.81 79 TRP A CA 1
ATOM 656 C C . TRP A 1 79 ? 0.764 10.526 13.433 1.00 96.81 79 TRP A C 1
ATOM 658 O O . TRP A 1 79 ? 1.966 10.670 13.224 1.00 96.81 79 TRP A O 1
ATOM 668 N N . MET A 1 80 ? -0.168 10.880 12.547 1.00 97.38 80 MET A N 1
ATOM 669 C CA . MET A 1 80 ? 0.145 11.517 11.273 1.00 97.38 80 MET A CA 1
ATOM 670 C C . MET A 1 80 ? 0.900 12.836 11.492 1.00 97.38 80 MET A C 1
ATOM 672 O O . MET A 1 80 ? 1.940 13.046 10.879 1.00 97.38 80 MET A O 1
ATOM 676 N N . ILE A 1 81 ? 0.428 13.686 12.411 1.00 97.50 81 ILE A N 1
ATOM 677 C CA . ILE A 1 81 ? 1.097 14.948 12.764 1.00 97.50 81 ILE A CA 1
ATOM 678 C C . ILE A 1 81 ? 2.515 14.671 13.286 1.00 97.50 81 ILE A C 1
ATOM 680 O O . ILE A 1 81 ? 3.459 15.269 12.794 1.00 97.50 81 ILE A O 1
ATOM 684 N N . ILE A 1 82 ? 2.692 13.723 14.211 1.00 97.06 82 ILE A N 1
ATOM 685 C CA . ILE A 1 82 ? 4.015 13.405 14.784 1.00 97.06 82 ILE A CA 1
ATOM 686 C C . ILE A 1 82 ? 5.022 12.920 13.728 1.00 97.06 82 ILE A C 1
ATOM 688 O O . ILE A 1 82 ? 6.209 13.169 13.869 1.00 97.06 82 ILE A O 1
ATOM 692 N N . ILE A 1 83 ? 4.583 12.191 12.699 1.00 96.81 83 ILE A N 1
ATOM 693 C CA . ILE A 1 83 ? 5.494 11.665 11.667 1.00 96.81 83 ILE A CA 1
ATOM 694 C C . ILE A 1 83 ? 5.877 12.744 10.644 1.00 96.81 83 ILE A C 1
ATOM 696 O O . ILE A 1 83 ? 6.977 12.700 10.096 1.00 96.81 83 ILE A O 1
ATOM 700 N N . PHE A 1 84 ? 4.972 13.681 10.350 1.00 93.06 84 PHE A 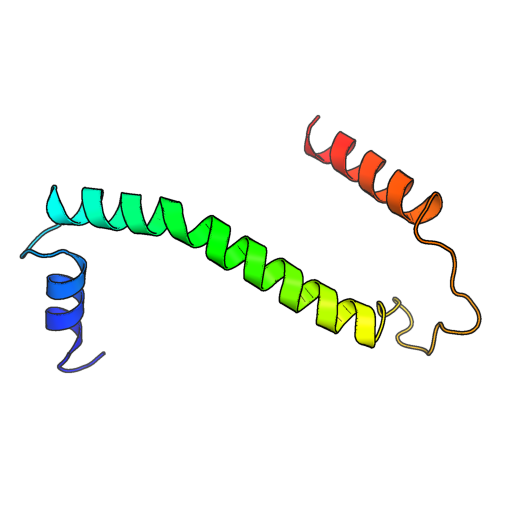N 1
ATOM 701 C CA . PHE A 1 84 ? 5.209 14.723 9.346 1.00 93.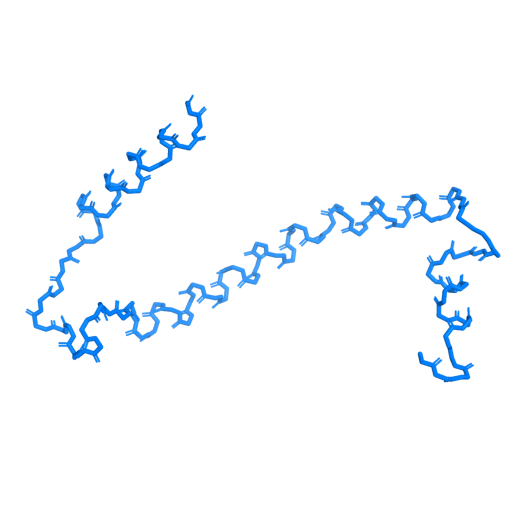06 84 PHE A CA 1
ATOM 702 C C . PHE A 1 84 ? 5.893 15.990 9.891 1.00 93.06 84 PHE A C 1
ATOM 704 O O . PHE A 1 84 ? 6.355 16.788 9.074 1.00 93.06 84 PHE A O 1
ATOM 711 N N . PHE A 1 85 ? 5.960 16.180 11.214 1.00 85.06 85 PHE A N 1
ATOM 712 C CA . PHE A 1 85 ? 6.633 17.306 11.882 1.00 85.06 85 PHE A CA 1
ATOM 713 C C . PHE A 1 85 ? 7.877 16.849 12.645 1.00 85.06 85 PHE A C 1
ATOM 715 O O . PHE A 1 85 ? 8.901 17.561 12.548 1.00 85.06 85 PHE A O 1
#